Protein 3CM3 (pdb70)

GO terms:
  GO:0039502 symbiont-mediated suppression of host type I interferon-mediated signaling pathway (P, IDA)
  GO:0016791 phosphatase activity (F, IDA)
  GO:0005737 cytoplasm (C, IC)
  GO:0004725 protein tyrosine phosphatase activity (F, EXP)
  GO:0005515 protein binding (F, IPI)

Solvent-accessible surface area: 8757 Å² total; per-residue (Å²): 128,114,135,148,53,10,94,91,59,50,115,63,79,77,72,186,44,113,87,8,95,136,50,15,146,31,35,106,7,0,20,0,0,20,74,139,16,0,70,68,2,63,106,31,182,27,151,11,90,40,0,0,0,0,12,111,93,147,22,100,22,110,152,31,147,19,81,43,49,35,30,61,6,63,64,46,96,123,27,51,0,40,137,72,0,86,116,3,11,61,36,0,15,102,1,30,140,145,98,21,9,0,0,0,0,2,54,58,0,12,24,25,0,0,0,0,0,0,0,1,26,9,47,103,30,199,174,52,120,56,114,58,55,18,42,79,5,10,8,35,16,11,56,117,5,2,5,0,0,55,10,86,8,0,50,116,6,0,57,91,92,38,42,157

InterPro domains:
  IPR000340 Dual specificity phosphatase, catalytic domain [PF00782] (34-166)
  IPR000387 Tyrosine-specific protein phosphatases domain [PS50056] (86-160)
  IPR003595 Protein-tyrosine phosphatase, catalytic [SM00404] (68-168)
  IPR016130 Protein-tyrosine phosphatase, active site [PS00383] (108-118)
  IPR020422 Dual specificity protein phosphatase domain [PS50054] (23-171)
  IPR020422 Dual specificity protein phosphatase domain [SM00195] (26-168)
  IPR029021 Protein-tyrosine phosphatase-like [G3DSA:3.90.190.10] (1-171)
  IPR029021 Protein-tyrosine phosphatase-like [SSF52799] (17-165)
  IPR052103 Dual Specificity Protein Phosphatases [PTHR45961] (22-164)

Sequence (164 aa):
SLYKYLLLRSTGDMHKAKSPTIMTRVTNNVYLGNYYKNAMDAPSSSEVKFKYVLNLTMDDKYTLPNSNINIIHIPLVDDTTTDDISKYFDDVTAFLSSKCDQRNEPVLVHSAAGVNRSGAMILAYLMSKNKESLPMLYFLYVYHSMRDLRGAFVENPSSFKRQIIEKYVII

CATH classification: 3.90.190.10

Foldseek 3Di:
DLVVVLVCVVVPPADDFDFFDDWADDDLAEIFDAPVCVLCQQVDPDDAQEEEEQDQDDDDPVVHNHHYHYDHDDLDLPDDLLVCQVVLLVVVVVCVVVVHHYYYYYHRRAASSLLSSLSNQLVPDPDDQSVSSSSSCQRVVCVVRRHHNPRVSSVVSSCVPRHD

Structure (mmCIF, N/CA/C/O backbone):
data_3CM3
#
_entry.id   3CM3
#
_cell.length_a   63.816
_cell.length_b   38.690
_cell.length_c   134.987
_cell.angle_alpha   90.00
_cell.angle_beta   90.00
_cell.angle_gamma   90.00
#
_symmetry.space_group_name_H-M   'C 2 2 21'
#
loop_
_entity.id
_entity.type
_entity.pdbx_description
1 polymer 'Dual specificity protein phosphatase'
2 non-polymer 'PHOSPHATE ION'
3 non-polymer BETA-MERCAPTOETHANOL
4 water water
#
loop_
_atom_site.group_PDB
_atom_site.id
_atom_site.type_symbol
_atom_site.label_atom_id
_atom_site.label_alt_id
_atom_site.label_comp_id
_atom_site.label_asym_id
_atom_site.label_entity_id
_atom_site.label_seq_id
_atom_site.pdbx_PDB_ins_code
_atom_site.Cartn_x
_atom_site.Cartn_y
_atom_site.Cartn_z
_atom_site.occupancy
_atom_site.B_iso_or_equiv
_atom_site.auth_seq_id
_atom_site.auth_comp_id
_atom_site.auth_asym_id
_atom_site.auth_atom_id
_atom_site.pdbx_PDB_model_num
ATOM 1 N N . SER A 1 10 ? 23.183 -12.243 7.340 1.00 44.49 1007 SER A N 1
ATOM 2 C CA . SER A 1 10 ? 21.716 -12.220 7.558 1.00 43.59 1007 SER A CA 1
ATOM 3 C C . SER A 1 10 ? 21.163 -10.798 7.556 1.00 42.26 1007 SER A C 1
ATOM 4 O O . SER A 1 10 ? 20.211 -10.492 6.830 1.00 41.39 1007 SER A O 1
ATOM 7 N N . LEU A 1 11 ? 21.763 -9.925 8.369 1.00 42.33 1008 LEU A N 1
ATOM 8 C CA . LEU A 1 11 ? 21.334 -8.523 8.461 1.00 41.98 1008 LEU A CA 1
ATOM 9 C C . LEU A 1 11 ? 21.441 -7.823 7.107 1.00 39.42 1008 LEU A C 1
ATOM 10 O O . LEU A 1 11 ? 20.696 -6.897 6.781 1.00 38.54 1008 LEU A O 1
ATOM 15 N N . TYR A 1 12 ? 22.388 -8.300 6.305 1.00 37.60 1009 TYR A N 1
ATOM 16 C CA . TYR A 1 12 ? 22.604 -7.778 4.968 1.00 36.44 1009 TYR A CA 1
ATOM 17 C C . TYR A 1 12 ? 21.475 -8.159 3.995 1.00 34.46 1009 TYR A C 1
ATOM 18 O O . TYR A 1 12 ? 20.937 -7.287 3.301 1.00 34.03 1009 TYR A O 1
ATOM 27 N N . LYS A 1 13 ? 21.090 -9.440 3.972 1.00 30.45 1010 LYS A N 1
ATOM 28 C CA . LYS A 1 13 ? 19.977 -9.930 3.157 1.00 27.79 1010 LYS A CA 1
ATOM 29 C C . LYS A 1 13 ? 18.679 -9.227 3.576 1.00 24.44 1010 LYS A C 1
ATOM 30 O O . LYS A 1 13 ? 17.820 -8.854 2.764 1.00 24.09 1010 LYS A O 1
ATOM 36 N N . TYR A 1 14 ? 18.542 -9.040 4.879 1.00 22.01 1011 TYR A N 1
ATOM 37 C CA . TYR A 1 14 ? 17.431 -8.298 5.473 1.00 20.62 1011 TYR A CA 1
ATOM 38 C C . TYR A 1 14 ? 17.342 -6.888 4.890 1.00 20.56 1011 TYR A C 1
ATOM 39 O O . TYR A 1 14 ? 16.295 -6.441 4.426 1.00 21.05 1011 TYR A O 1
ATOM 48 N N . LEU A 1 15 ? 18.464 -6.178 4.897 1.00 20.33 1012 LEU A N 1
ATOM 49 C CA . LEU A 1 15 ? 18.478 -4.801 4.399 1.00 21.01 1012 LEU A CA 1
ATOM 50 C C . LEU A 1 15 ? 18.076 -4.684 2.934 1.00 20.09 1012 LEU A C 1
ATOM 51 O O . LEU A 1 15 ? 17.345 -3.764 2.549 1.00 19.44 1012 LEU A O 1
ATOM 56 N N . LEU A 1 16 ? 18.561 -5.620 2.120 1.00 20.25 1013 LEU A N 1
ATOM 57 C CA . LEU A 1 16 ? 18.340 -5.547 0.673 1.00 19.43 1013 LEU A CA 1
ATOM 58 C C . LEU A 1 16 ? 16.918 -5.903 0.275 1.00 18.78 1013 LEU A C 1
ATOM 59 O O . LEU A 1 16 ? 16.395 -5.315 -0.681 1.00 18.98 1013 LEU A O 1
ATOM 64 N N . LEU A 1 17 ? 16.304 -6.830 1.022 1.00 18.27 1014 LEU A N 1
ATOM 65 C CA . LEU A 1 17 ? 14.889 -7.151 0.792 1.00 18.82 1014 LEU A CA 1
ATOM 66 C C . LEU A 1 17 ? 14.012 -5.994 1.233 1.00 18.60 1014 LEU A C 1
ATOM 67 O O . LEU A 1 17 ? 13.097 -5.589 0.511 1.00 19.82 1014 LEU A O 1
ATOM 72 N N . ARG A 1 18 ? 14.295 -5.441 2.414 1.00 18.33 1015 ARG A N 1
ATOM 73 C CA . ARG A 1 18 ? 13.552 -4.267 2.876 1.00 19.23 1015 ARG A CA 1
ATOM 74 C C . ARG A 1 18 ? 13.692 -3.112 1.887 1.00 19.25 1015 ARG A C 1
ATOM 75 O O . ARG A 1 18 ? 12.766 -2.317 1.713 1.00 20.80 1015 ARG A O 1
ATOM 83 N N . SER A 1 19 ? 14.861 -3.017 1.259 1.00 18.28 1016 SER A N 1
ATOM 84 C CA . SER A 1 19 ? 15.174 -1.901 0.381 1.00 18.14 1016 SER A CA 1
ATOM 85 C C . SER A 1 19 ? 14.520 -2.030 -0.993 1.00 18.62 1016 SER A C 1
ATOM 86 O O . SER A 1 19 ? 14.470 -1.063 -1.759 1.00 20.16 1016 SER A O 1
ATOM 89 N N . THR A 1 20 ? 14.017 -3.222 -1.304 1.00 18.90 1017 THR A N 1
ATOM 90 C CA . THR A 1 20 ? 13.371 -3.432 -2.604 1.00 19.63 1017 THR A CA 1
ATOM 91 C C . THR A 1 20 ? 11.878 -3.734 -2.488 1.00 22.21 1017 THR A C 1
ATOM 92 O O . THR A 1 20 ? 11.291 -4.458 -3.310 1.00 22.54 1017 THR A O 1
ATOM 96 N N . GLY A 1 21 ? 11.267 -3.160 -1.460 1.00 25.57 1018 GLY A N 1
ATOM 97 C CA . GLY A 1 21 ? 9.812 -3.133 -1.365 1.00 29.05 1018 GLY A CA 1
ATOM 98 C C . GLY A 1 21 ? 9.203 -4.108 -0.388 1.00 30.47 1018 GLY A C 1
ATOM 99 O O . GLY A 1 21 ? 7.992 -4.157 -0.233 1.00 31.07 1018 GLY A O 1
ATOM 100 N N . ASP A 1 22 ? 10.049 -4.871 0.291 1.00 30.58 1019 ASP A N 1
ATOM 101 C CA . ASP A 1 22 ? 9.591 -5.824 1.293 1.00 31.86 1019 ASP A CA 1
ATOM 102 C C . ASP A 1 22 ? 9.420 -5.129 2.645 1.00 32.65 1019 ASP A C 1
ATOM 103 O O . ASP A 1 22 ? 10.106 -5.462 3.617 1.00 33.37 1019 ASP A O 1
ATOM 108 N N . MET A 1 23 ? 8.515 -4.150 2.686 1.00 33.80 1020 MET A N 1
ATOM 109 C CA . MET A 1 23 ? 8.201 -3.408 3.907 1.00 36.03 1020 MET A CA 1
ATOM 110 C C . MET A 1 23 ? 6.725 -3.584 4.233 1.00 35.57 1020 MET A C 1
ATOM 111 O O . MET A 1 23 ? 5.913 -3.787 3.331 1.00 36.84 1020 MET A O 1
ATOM 116 N N . HIS A 1 24 ? 6.377 -3.495 5.514 1.00 34.13 1021 HIS A N 1
ATOM 117 C CA . HIS A 1 24 ? 4.967 -3.519 5.914 1.00 33.82 1021 HIS A CA 1
ATOM 118 C C . HIS A 1 24 ? 4.347 -2.137 5.753 1.00 33.67 1021 HIS A C 1
ATOM 119 O O . HIS A 1 24 ? 5.060 -1.133 5.768 1.00 34.06 1021 HIS A O 1
ATOM 126 N N . LYS A 1 25 ? 3.023 -2.075 5.607 1.00 34.26 1022 LYS A N 1
ATOM 127 C CA . LYS A 1 25 ? 2.320 -0.795 5.610 1.00 35.95 1022 LYS A CA 1
ATOM 128 C C . LYS A 1 25 ? 2.526 -0.107 6.958 1.00 33.73 1022 LYS A C 1
ATOM 129 O O . LYS A 1 25 ? 2.576 -0.773 7.994 1.00 34.00 1022 LYS A O 1
ATOM 135 N N . ALA A 1 26 ? 2.655 1.215 6.943 1.00 31.62 1023 ALA A N 1
ATOM 136 C CA . ALA A 1 26 ? 2.866 1.979 8.169 1.00 29.59 1023 ALA A CA 1
ATOM 137 C C . ALA A 1 26 ? 1.743 1.778 9.181 1.00 28.94 1023 ALA A C 1
ATOM 138 O O . ALA A 1 26 ? 0.552 1.746 8.820 1.00 29.53 1023 ALA A O 1
ATOM 140 N N . LYS A 1 27 ? 2.140 1.618 10.441 1.00 28.48 1024 LYS A N 1
ATOM 141 C CA . LYS A 1 27 ? 1.193 1.603 11.551 1.00 29.17 1024 LYS A CA 1
ATOM 142 C C . LYS A 1 27 ? 1.667 2.519 12.684 1.00 27.80 1024 LYS A C 1
ATOM 143 O O . LYS A 1 27 ? 2.868 2.626 12.959 1.00 27.14 1024 LYS A O 1
ATOM 149 N N . SER A 1 28 ? 0.722 3.211 13.310 1.00 27.12 1025 SER A N 1
ATOM 150 C CA . SER A 1 28 ? 1.045 4.230 14.309 1.00 27.36 1025 SER A CA 1
ATOM 151 C C . SER A 1 28 ? 1.682 3.638 15.557 1.00 25.25 1025 SER A C 1
ATOM 152 O O . SER A 1 28 ? 1.158 2.679 16.134 1.00 27.10 1025 SER A O 1
ATOM 155 N N . PRO A 1 29 ? 2.805 4.205 16.000 1.00 24.05 1026 PRO A N 1
ATOM 156 C CA . PRO A 1 29 ? 3.391 3.754 17.253 1.00 24.50 1026 PRO A CA 1
ATOM 157 C C . PRO A 1 29 ? 2.484 4.093 18.435 1.00 25.82 1026 PRO A C 1
ATOM 158 O O . PRO A 1 29 ? 1.745 5.076 18.404 1.00 27.09 1026 PRO A O 1
ATOM 162 N N . THR A 1 30 ? 2.570 3.296 19.486 1.00 28.48 1027 THR A N 1
ATOM 163 C CA . THR A 1 30 ? 1.749 3.516 20.668 1.00 31.11 1027 THR A CA 1
ATOM 164 C C . THR A 1 30 ? 2.619 3.709 21.898 1.00 30.14 1027 THR A C 1
ATOM 165 O O . THR A 1 30 ? 2.490 4.698 22.630 1.00 31.69 1027 THR A O 1
ATOM 169 N N . ILE A 1 31 ? 3.504 2.744 22.127 1.00 29.61 1028 ILE A N 1
ATOM 170 C CA . ILE A 1 31 ? 4.366 2.773 23.294 1.00 29.34 1028 ILE A CA 1
ATOM 171 C C . ILE A 1 31 ? 5.685 3.471 22.992 1.00 27.43 1028 ILE A C 1
ATOM 172 O O . ILE A 1 31 ? 6.198 3.447 21.872 1.00 27.83 1028 ILE A O 1
ATOM 177 N N . MET A 1 32 ? 6.197 4.136 24.020 1.00 25.83 1029 MET A N 1
ATOM 178 C CA . MET A 1 32 ? 7.531 4.715 24.016 1.00 24.73 1029 MET A CA 1
ATOM 179 C C . MET A 1 32 ? 8.556 3.657 23.634 1.00 23.67 1029 MET A C 1
ATOM 180 O O . MET A 1 32 ? 8.382 2.480 23.942 1.00 24.72 1029 MET A O 1
ATOM 185 N N . THR A 1 33 ? 9.627 4.077 22.969 1.00 22.04 1030 THR A N 1
ATOM 186 C CA . THR A 1 33 ? 10.718 3.164 22.660 1.00 22.32 1030 THR A CA 1
ATOM 187 C C . THR A 1 33 ? 12.021 3.691 23.253 1.00 21.34 1030 THR A C 1
ATOM 188 O O . THR A 1 33 ? 12.376 4.852 23.035 1.00 21.73 1030 THR A O 1
ATOM 192 N N . ARG A 1 34 ? 12.725 2.841 23.995 1.00 22.39 1031 ARG A N 1
ATOM 193 C CA . ARG A 1 34 ? 14.070 3.151 24.456 1.00 23.26 1031 ARG A CA 1
ATOM 194 C C . ARG A 1 34 ? 15.027 2.913 23.294 1.00 23.42 1031 ARG A C 1
ATOM 195 O O . ARG A 1 34 ? 15.159 1.796 22.799 1.00 24.53 1031 ARG A O 1
ATOM 203 N N . VAL A 1 35 ? 15.695 3.970 22.848 1.00 23.60 1032 VAL A N 1
ATOM 204 C CA . VAL A 1 35 ? 16.581 3.864 21.695 1.00 25.03 1032 VAL A CA 1
ATOM 205 C C . VAL A 1 35 ? 18.026 3.629 22.123 1.00 24.78 1032 VAL A C 1
ATOM 206 O O . VAL A 1 35 ? 18.724 2.792 21.554 1.00 25.88 1032 VAL A O 1
ATOM 210 N N . THR A 1 36 ? 18.463 4.373 23.132 1.00 24.78 1033 THR A N 1
ATOM 211 C CA . THR A 1 36 ? 19.783 4.176 23.732 1.00 24.79 1033 THR A CA 1
ATOM 212 C C . THR A 1 36 ? 19.611 4.058 25.247 1.00 24.89 1033 THR A C 1
ATOM 213 O O . THR A 1 36 ? 18.477 3.965 25.743 1.00 25.48 1033 THR A O 1
ATOM 217 N N . ASN A 1 37 ? 20.712 4.067 25.993 1.00 25.29 1034 ASN A N 1
ATOM 218 C CA . ASN A 1 37 ? 20.618 3.994 27.448 1.00 25.21 1034 ASN A CA 1
ATOM 219 C C . ASN A 1 37 ? 19.669 5.052 28.017 1.00 25.21 1034 ASN A C 1
ATOM 220 O O . ASN A 1 37 ? 18.836 4.745 28.875 1.00 25.96 1034 ASN A O 1
ATOM 225 N N . ASN A 1 38 ? 19.790 6.287 27.531 1.00 24.07 1035 ASN A N 1
ATOM 226 C CA . ASN A 1 38 ? 19.006 7.393 28.098 1.00 23.48 1035 ASN A CA 1
ATOM 227 C C . ASN A 1 38 ? 18.076 8.130 27.142 1.00 21.79 1035 ASN A C 1
ATOM 228 O O . ASN A 1 38 ? 17.318 9.001 27.590 1.00 22.34 1035 ASN A O 1
ATOM 233 N N . VAL A 1 39 ? 18.146 7.795 25.858 1.00 19.70 1036 VAL A N 1
ATOM 234 C CA . VAL A 1 39 ? 17.313 8.479 24.867 1.00 17.87 1036 VAL A CA 1
ATOM 235 C C . VAL A 1 39 ? 16.114 7.628 24.451 1.00 18.05 1036 VAL A C 1
ATOM 236 O O . VAL A 1 39 ? 16.246 6.470 24.046 1.00 18.78 1036 VAL A O 1
ATOM 240 N N . TYR A 1 40 ? 14.932 8.245 24.558 1.00 17.40 1037 TYR A N 1
ATOM 241 C CA . TYR A 1 40 ? 13.660 7.583 24.264 1.00 17.61 1037 TYR A CA 1
ATOM 242 C C . TYR A 1 40 ? 12.937 8.320 23.134 1.00 15.89 1037 TYR A C 1
ATOM 243 O O . TYR A 1 40 ? 13.147 9.522 22.934 1.00 15.68 1037 TYR A O 1
ATOM 252 N N . LEU A 1 41 ? 12.106 7.575 22.398 1.00 15.76 1038 LEU A N 1
ATOM 253 C CA . LEU A 1 41 ? 11.323 8.114 21.275 1.00 15.83 1038 LEU A CA 1
ATOM 254 C C . LEU A 1 41 ? 9.834 7.890 21.541 1.00 15.88 1038 LEU A C 1
ATOM 255 O O . LEU A 1 41 ? 9.450 6.782 21.916 1.00 17.25 1038 LEU A O 1
ATOM 260 N N . GLY A 1 42 ? 9.018 8.924 21.343 1.00 15.65 1039 GLY A N 1
ATOM 261 C CA . GLY A 1 42 ? 7.616 8.850 21.725 1.00 16.64 1039 GLY A CA 1
ATOM 262 C C . GLY A 1 42 ? 6.701 9.784 20.963 1.00 15.71 1039 GLY A C 1
ATOM 263 O O . GLY A 1 42 ? 7.149 10.631 20.186 1.00 15.60 1039 GLY A O 1
ATOM 264 N N . ASN A 1 43 ? 5.401 9.613 21.201 1.00 16.29 1040 ASN A N 1
ATOM 265 C CA . ASN A 1 43 ? 4.389 10.498 20.658 1.00 16.59 1040 ASN A CA 1
ATOM 266 C C . ASN A 1 43 ? 3.883 11.458 21.745 1.00 16.94 1040 ASN A C 1
ATOM 267 O O . ASN A 1 43 ? 4.439 11.541 22.852 1.00 17.08 1040 ASN A O 1
ATOM 272 N N . TYR A 1 44 ? 2.829 12.203 21.432 1.00 17.21 1041 TYR A N 1
ATOM 273 C CA A TYR A 1 44 ? 2.318 13.197 22.369 0.50 18.26 1041 TYR A CA 1
ATOM 274 C CA B TYR A 1 44 ? 2.309 13.199 22.361 0.50 18.24 1041 TYR A CA 1
ATOM 275 C C . TYR A 1 44 ? 1.783 12.576 23.659 1.00 18.55 1041 TYR A C 1
ATOM 276 O O . TYR A 1 44 ? 2.062 13.069 24.758 1.00 18.17 1041 TYR A O 1
ATOM 293 N N . LYS A 1 45 ? 1.020 11.495 23.541 1.00 19.06 1042 LYS A N 1
ATOM 294 C CA . LYS A 1 45 ? 0.528 10.800 24.734 1.00 20.22 1042 LYS A CA 1
ATOM 295 C C . LYS A 1 45 ? 1.678 10.362 25.634 1.00 19.20 1042 LYS A C 1
ATOM 296 O O . LYS A 1 45 ? 1.616 10.499 26.857 1.00 20.16 1042 LYS A O 1
ATOM 302 N N . ASN A 1 46 ? 2.755 9.855 25.023 1.00 18.59 1043 ASN A N 1
ATOM 303 C CA . ASN A 1 46 ? 3.910 9.452 25.807 1.00 18.14 1043 ASN A CA 1
ATOM 304 C C . ASN A 1 46 ? 4.485 10.651 26.576 1.00 17.43 1043 ASN A C 1
ATOM 305 O O . ASN A 1 46 ? 4.966 10.500 27.711 1.00 18.63 1043 ASN A O 1
ATOM 310 N N . ALA A 1 47 ? 4.440 11.841 25.959 1.00 16.59 1044 ALA A N 1
ATOM 311 C CA . ALA A 1 47 ? 4.961 13.040 26.648 1.00 16.89 1044 ALA A CA 1
ATOM 312 C C . ALA A 1 47 ? 4.076 13.386 27.849 1.00 17.61 1044 ALA A C 1
ATOM 313 O O . ALA A 1 47 ? 4.560 13.723 28.939 1.00 18.47 1044 ALA A O 1
ATOM 315 N N . MET A 1 48 ? 2.765 13.301 27.647 1.00 18.92 1045 MET A N 1
ATOM 316 C CA . MET A 1 48 ? 1.820 13.582 28.734 1.00 20.47 1045 MET A CA 1
ATOM 317 C C . MET A 1 48 ? 1.975 12.598 29.893 1.00 21.18 1045 MET A C 1
ATOM 318 O O . MET A 1 48 ? 1.778 12.966 31.048 1.00 22.17 1045 MET A O 1
ATOM 323 N N . ASP A 1 49 ? 2.352 11.361 29.570 1.00 21.77 1046 ASP A N 1
ATOM 324 C CA . ASP A 1 49 ? 2.556 10.312 30.567 1.00 22.83 1046 ASP A CA 1
ATOM 325 C C . ASP A 1 49 ? 3.967 10.279 31.139 1.00 23.32 1046 ASP A C 1
ATOM 326 O O . ASP A 1 49 ? 4.257 9.492 32.050 1.00 24.36 1046 ASP A O 1
ATOM 331 N N . ALA A 1 50 ? 4.831 11.146 30.622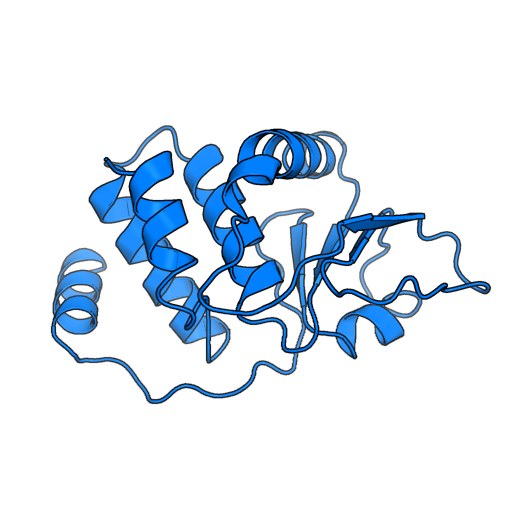 1.00 22.61 1047 ALA A N 1
ATOM 332 C CA . ALA A 1 50 ? 6.226 11.200 31.042 1.00 22.15 1047 ALA A CA 1
ATOM 333 C C . ALA A 1 50 ? 6.403 11.304 32.559 1.00 23.00 1047 ALA A C 1
ATOM 334 O O . ALA A 1 50 ? 7.154 10.526 33.142 1.00 23.48 1047 ALA A O 1
ATOM 336 N N . PRO A 1 51 ? 5.718 12.257 33.207 1.00 24.16 1048 PRO A N 1
ATOM 337 C CA . PRO A 1 51 ? 5.928 12.421 34.655 1.00 25.88 1048 PRO A CA 1
ATOM 338 C C . PRO A 1 51 ? 5.686 11.160 35.496 1.00 27.51 1048 PRO A C 1
ATOM 339 O O . PRO A 1 51 ? 6.316 10.990 36.547 1.00 28.55 1048 PRO A O 1
ATOM 343 N N . SER A 1 52 ? 4.813 10.266 35.034 1.00 27.83 1049 SER A N 1
ATOM 344 C CA A SER A 1 52 ? 4.483 9.049 35.777 0.50 28.62 1049 SER A CA 1
ATOM 345 C CA B SER A 1 52 ? 4.461 9.048 35.763 0.50 28.79 1049 SER A CA 1
ATOM 346 C C . SER A 1 52 ? 5.167 7.794 35.242 1.00 28.90 1049 SER A C 1
ATOM 347 O O . SER A 1 52 ? 4.951 6.686 35.759 1.00 28.92 1049 SER A O 1
ATOM 352 N N . SER A 1 53 ? 5.994 7.983 34.215 1.00 29.64 1050 SER A N 1
ATOM 353 C CA . SER A 1 53 ? 6.733 6.889 33.599 1.00 30.90 1050 SER A CA 1
ATOM 354 C C . SER A 1 53 ? 7.679 6.160 34.547 1.00 32.23 1050 SER A C 1
ATOM 355 O O . SER A 1 53 ? 8.201 6.747 35.494 1.00 32.55 1050 SER A O 1
ATOM 358 N N . GLU A 1 54 ? 7.907 4.878 34.262 1.00 34.10 1051 GLU A N 1
ATOM 359 C CA . GLU A 1 54 ? 8.893 4.072 34.983 1.00 35.15 1051 GLU A CA 1
ATOM 360 C C . GLU A 1 54 ? 10.280 4.721 34.903 1.00 33.70 1051 GLU A C 1
ATOM 361 O O . GLU A 1 54 ? 11.125 4.517 35.782 1.00 34.43 1051 GLU A O 1
ATOM 367 N N . VAL A 1 55 ? 10.486 5.496 33.846 1.00 31.35 1052 VAL A N 1
ATOM 368 C CA . VAL A 1 55 ? 11.722 6.227 33.593 1.00 30.26 1052 VAL A CA 1
ATOM 369 C C . VAL A 1 55 ? 11.668 7.595 34.259 1.00 31.01 1052 VAL A C 1
ATOM 370 O O . VAL A 1 55 ? 10.680 8.317 34.106 1.00 31.45 1052 VAL A O 1
ATOM 374 N N . LYS A 1 56 ? 12.720 7.952 34.991 1.00 32.74 1053 LYS A N 1
ATOM 375 C CA . LYS A 1 56 ? 12.800 9.283 35.610 1.00 33.63 1053 LYS A CA 1
ATOM 376 C C . LYS A 1 56 ? 13.408 10.310 34.651 1.00 29.46 1053 LYS A C 1
ATOM 377 O O . LYS A 1 56 ? 14.600 10.606 34.707 1.00 29.49 1053 LYS A O 1
ATOM 383 N N . PHE A 1 57 ? 12.587 10.870 33.768 1.00 24.67 1054 PHE A N 1
ATOM 384 C CA . PHE A 1 57 ? 13.109 11.819 32.777 1.00 21.19 1054 PHE A CA 1
ATOM 385 C C . PHE A 1 57 ? 13.603 13.106 33.417 1.00 20.72 1054 PHE A C 1
ATOM 386 O O . PHE A 1 57 ? 12.924 13.681 34.286 1.00 21.90 1054 PHE A O 1
ATOM 394 N N . LYS A 1 58 ? 14.773 13.557 32.970 1.00 20.09 1055 LYS A N 1
ATOM 395 C CA . LYS A 1 58 ? 15.242 14.898 33.297 1.00 19.99 1055 LYS A CA 1
ATOM 396 C C . LYS A 1 58 ? 14.719 15.891 32.261 1.00 18.40 1055 LYS A C 1
ATOM 397 O O . LYS A 1 58 ? 14.354 17.030 32.598 1.00 18.95 1055 LYS A O 1
ATOM 403 N N . TYR A 1 59 ? 14.669 15.444 31.008 1.00 17.19 1056 TYR A N 1
ATOM 404 C CA . TYR A 1 59 ? 14.303 16.300 29.890 1.00 16.24 1056 TYR A CA 1
ATOM 405 C C . TYR A 1 59 ? 13.226 15.666 29.028 1.00 15.16 1056 TYR A C 1
ATOM 406 O O . TYR A 1 59 ? 13.153 14.442 28.909 1.00 16.05 1056 TYR A O 1
ATOM 415 N N . VAL A 1 60 ? 12.400 16.517 28.422 1.00 15.04 1057 VAL A N 1
ATOM 416 C CA . VAL A 1 60 ? 11.561 16.144 27.281 1.00 14.89 1057 VAL A CA 1
ATOM 417 C C . VAL A 1 60 ? 11.859 17.145 26.157 1.00 14.16 1057 VAL A C 1
ATOM 418 O O . VAL A 1 60 ? 11.823 18.373 26.398 1.00 15.59 1057 VAL A O 1
ATOM 422 N N . LEU A 1 61 ? 12.158 16.612 24.966 1.00 13.51 1058 LEU A N 1
ATOM 423 C CA . LEU A 1 61 ? 12.355 17.447 23.801 1.00 13.34 1058 LEU A CA 1
ATOM 424 C C . LEU A 1 61 ? 11.042 17.431 22.993 1.00 12.88 1058 LEU A C 1
ATOM 425 O O . LEU A 1 61 ? 10.702 16.444 22.356 1.00 13.17 1058 LEU A O 1
ATOM 430 N N . ASN A 1 62 ? 10.344 18.555 23.078 1.00 13.42 1059 ASN A N 1
ATOM 431 C CA . ASN A 1 62 ? 9.053 18.750 22.429 1.00 13.06 1059 ASN A CA 1
ATOM 432 C C . ASN A 1 62 ? 9.293 19.376 21.052 1.00 12.83 1059 ASN A C 1
ATOM 433 O O . ASN A 1 62 ? 9.641 20.548 20.957 1.00 13.51 1059 ASN A O 1
ATOM 438 N N . LEU A 1 63 ? 9.076 18.578 20.012 1.00 13.22 1060 LEU A N 1
ATOM 439 C CA . LEU A 1 63 ? 9.279 19.005 18.636 1.00 14.22 1060 LEU A CA 1
ATOM 440 C C . LEU A 1 63 ? 7.978 19.475 17.990 1.00 14.55 1060 LEU A C 1
ATOM 441 O O . LEU A 1 63 ? 7.965 19.838 16.815 1.00 14.86 1060 LEU A O 1
ATOM 446 N N . THR A 1 64 ? 6.882 19.463 18.745 1.00 15.20 1061 THR A N 1
ATOM 447 C CA . THR A 1 64 ? 5.604 19.940 18.191 1.00 16.25 1061 THR A CA 1
ATOM 448 C C . THR A 1 64 ? 5.564 21.461 18.216 1.00 16.50 1061 THR A C 1
ATOM 449 O O . THR A 1 64 ? 6.392 22.110 18.869 1.00 17.13 1061 THR A O 1
ATOM 453 N N . MET A 1 65 ? 4.550 22.048 17.572 1.00 17.17 1062 MET A N 1
ATOM 454 C CA . MET A 1 65 ? 4.501 23.505 17.496 1.00 18.33 1062 MET A CA 1
ATOM 455 C C . MET A 1 65 ? 4.006 24.157 18.790 1.00 19.51 1062 MET A C 1
ATOM 456 O O . MET A 1 65 ? 4.286 25.331 19.035 1.00 21.58 1062 MET A O 1
ATOM 461 N N A ASP A 1 66 ? 3.285 23.403 19.620 0.50 19.66 1063 ASP A N 1
ATOM 462 N N B ASP A 1 66 ? 3.327 23.402 19.639 0.50 19.66 1063 ASP A N 1
ATOM 463 C CA A ASP A 1 66 ? 2.675 23.958 20.839 0.50 20.18 1063 ASP A CA 1
ATOM 464 C CA B ASP A 1 66 ? 2.711 24.021 20.802 0.50 20.17 1063 ASP A CA 1
ATOM 465 C C A ASP A 1 66 ? 3.593 23.854 22.058 0.50 19.32 1063 ASP A C 1
ATOM 466 C C B ASP A 1 66 ? 3.489 23.844 22.108 0.50 19.33 1063 ASP A C 1
ATOM 467 O O A ASP A 1 66 ? 4.143 22.787 22.343 0.50 19.24 1063 ASP A O 1
ATOM 468 O O B ASP A 1 66 ? 3.861 22.731 22.482 0.50 19.36 1063 ASP A O 1
ATOM 4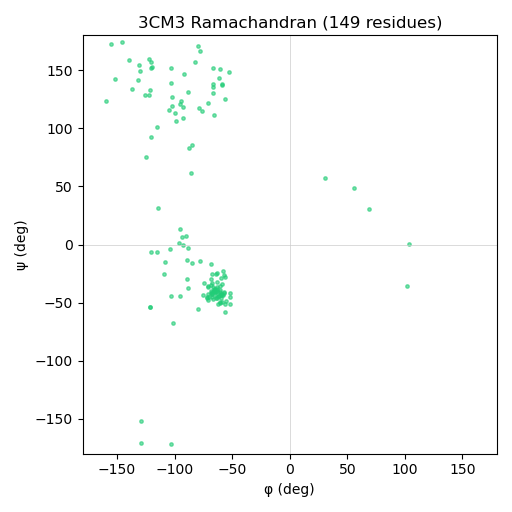77 N N . LYS A 1 67 ? 3.742 24.967 22.776 1.00 19.06 1064 LYS A N 1
ATOM 478 C CA . LYS A 1 67 ? 4.563 25.007 23.985 1.00 20.33 1064 LYS A CA 1
ATOM 479 C C . LYS A 1 67 ? 3.780 24.632 25.242 1.00 20.33 1064 LYS A C 1
ATOM 480 O O . LYS A 1 67 ? 3.382 25.498 26.032 1.00 22.68 1064 LYS A O 1
ATOM 486 N N . TYR A 1 68 ? 3.587 23.344 25.450 1.00 18.35 1065 TYR A N 1
ATOM 487 C CA . TYR A 1 68 ? 2.849 22.870 26.617 1.00 17.78 1065 TYR A CA 1
ATOM 488 C C . TYR A 1 68 ? 3.729 22.921 27.867 1.00 18.03 1065 TYR A C 1
ATOM 489 O O . TYR A 1 68 ? 4.970 23.048 27.780 1.00 18.69 1065 TYR A O 1
ATOM 498 N N . THR A 1 69 ? 3.095 22.781 29.025 1.00 18.93 1066 THR A N 1
ATOM 499 C CA . THR A 1 69 ? 3.788 22.629 30.289 1.00 19.73 1066 THR A CA 1
ATOM 500 C C . THR A 1 69 ? 3.369 21.325 30.965 1.00 18.67 1066 THR A C 1
ATOM 501 O O . THR A 1 69 ? 2.313 20.746 30.639 1.00 19.44 1066 THR A O 1
ATOM 505 N N . LEU A 1 70 ? 4.212 20.864 31.881 1.00 18.09 1067 LEU A N 1
ATOM 506 C CA . LEU A 1 70 ? 3.894 19.777 32.794 1.00 17.24 1067 LEU A CA 1
ATOM 507 C C . LEU A 1 70 ? 4.128 20.305 34.208 1.00 17.92 1067 LEU A C 1
ATOM 508 O O . LEU A 1 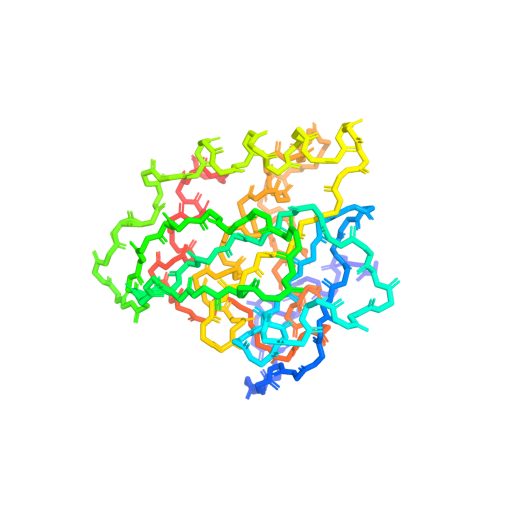70 ? 5.129 19.968 34.852 1.00 19.03 1067 LEU A O 1
ATOM 513 N N . PRO A 1 71 ? 3.201 21.148 34.688 1.00 18.93 1068 PRO A N 1
ATOM 514 C CA . PRO A 1 71 ? 3.458 21.994 35.860 1.00 19.50 1068 PRO A CA 1
ATOM 515 C C . PRO A 1 71 ? 3.580 21.232 37.172 1.00 19.79 1068 PRO A C 1
ATOM 516 O O . PRO A 1 71 ? 4.112 21.788 38.147 1.00 21.01 1068 PRO A O 1
ATOM 520 N N . ASN A 1 72 ? 3.110 19.987 37.194 1.00 18.75 1069 ASN A N 1
ATOM 521 C CA . ASN A 1 72 ? 3.225 19.168 38.403 1.00 19.53 1069 ASN A CA 1
ATOM 522 C C . ASN A 1 72 ? 4.465 18.281 38.421 1.00 19.72 1069 ASN A C 1
ATOM 523 O O . ASN A 1 72 ? 4.653 17.484 39.327 1.00 21.60 1069 ASN A O 1
ATOM 528 N N . SER A 1 73 ? 5.340 18.456 37.431 1.00 19.56 1070 SER A N 1
ATOM 529 C CA . SER A 1 73 ? 6.534 17.640 37.251 1.00 19.89 1070 SER A CA 1
ATOM 530 C C . SER A 1 73 ? 7.772 18.520 37.305 1.00 20.04 1070 SER A C 1
ATOM 531 O O . SER A 1 73 ? 7.683 19.712 37.021 1.00 21.05 1070 SER A O 1
ATOM 534 N N . ASN A 1 74 ? 8.918 17.931 37.632 1.00 19.97 1071 ASN A N 1
ATOM 535 C CA . ASN A 1 74 ? 10.172 18.683 37.614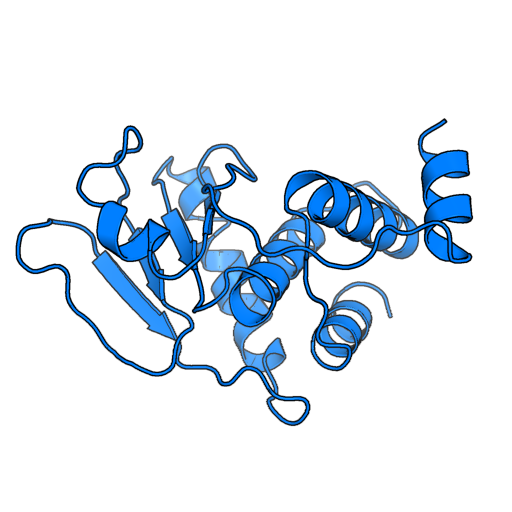 1.00 20.71 1071 ASN A CA 1
ATOM 536 C C . ASN A 1 74 ? 10.912 18.495 36.294 1.00 19.30 1071 ASN A C 1
ATOM 537 O O . ASN A 1 74 ? 12.077 18.860 36.186 1.00 19.63 1071 ASN A O 1
ATOM 542 N N . ILE A 1 75 ? 10.237 17.948 35.287 1.00 18.58 1072 ILE A N 1
ATOM 543 C CA . ILE A 1 75 ? 10.858 17.738 33.971 1.00 18.45 1072 ILE A CA 1
ATOM 544 C C . ILE A 1 75 ? 11.157 19.082 33.313 1.00 18.09 1072 ILE A C 1
ATOM 545 O O . ILE A 1 75 ? 10.345 20.009 33.408 1.00 18.64 1072 ILE A O 1
ATOM 550 N N . ASN A 1 76 ? 12.334 19.197 32.684 1.00 18.03 1073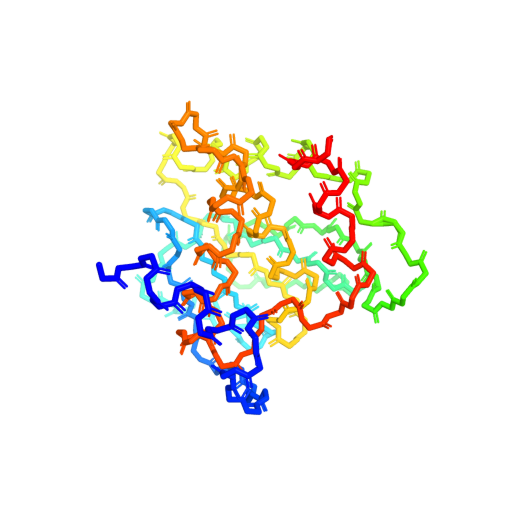 ASN A N 1
ATOM 551 C CA . ASN A 1 76 ? 12.642 20.377 31.885 1.00 18.87 1073 ASN A CA 1
ATOM 552 C C . ASN A 1 76 ? 12.234 20.088 30.456 1.00 17.25 1073 ASN A C 1
ATOM 553 O O . ASN A 1 76 ? 12.747 19.141 29.855 1.00 16.70 1073 ASN A O 1
ATOM 558 N N . ILE A 1 77 ? 11.289 20.891 29.946 1.00 16.39 1074 ILE A N 1
ATOM 559 C CA . ILE A 1 77 ? 10.748 20.698 28.598 1.00 16.22 1074 ILE A CA 1
ATOM 560 C C . ILE A 1 77 ? 11.443 21.684 27.647 1.00 15.84 1074 ILE A C 1
ATOM 561 O O . ILE A 1 77 ? 11.278 22.905 27.773 1.00 17.92 1074 ILE A O 1
ATOM 566 N N . ILE A 1 78 ? 12.226 21.138 26.724 1.00 15.47 1075 ILE A N 1
ATOM 567 C CA . ILE A 1 78 ? 12.890 21.944 25.714 1.00 16.32 1075 ILE A CA 1
ATOM 568 C C . ILE A 1 78 ? 12.022 21.974 24.468 1.00 15.17 1075 ILE A C 1
ATOM 569 O O . ILE A 1 78 ? 11.664 20.929 23.926 1.00 15.96 1075 ILE A O 1
ATOM 574 N N . HIS A 1 79 ? 11.676 23.178 24.029 1.00 15.63 1076 HIS A N 1
ATOM 575 C CA . HIS A 1 79 ? 10.763 23.335 22.910 1.00 15.70 1076 HIS A CA 1
ATOM 576 C C . HIS A 1 79 ? 11.518 23.741 21.653 1.00 15.26 1076 HIS A C 1
ATOM 577 O O . HIS A 1 79 ? 12.110 24.825 21.595 1.00 16.59 1076 HIS A O 1
ATOM 584 N N . ILE A 1 80 ? 11.493 22.863 20.655 1.00 14.82 1077 ILE A N 1
ATOM 585 C CA . ILE A 1 80 ? 11.993 23.202 19.323 1.00 16.72 1077 ILE A CA 1
ATOM 586 C C . ILE A 1 80 ? 10.830 23.020 18.348 1.00 15.59 1077 ILE A C 1
ATOM 587 O O . ILE A 1 80 ? 10.599 21.919 17.855 1.00 15.56 1077 ILE A O 1
ATOM 592 N N . PRO A 1 81 ? 10.082 24.097 18.092 1.00 16.61 1078 PRO A N 1
ATOM 593 C CA . PRO A 1 81 ? 8.858 23.954 17.294 1.00 17.29 1078 PRO A CA 1
ATOM 594 C C . PRO A 1 81 ? 9.158 23.680 15.827 1.00 17.59 1078 PRO A C 1
ATOM 595 O O . PRO A 1 81 ? 9.865 24.470 15.185 1.00 19.28 1078 PRO A O 1
ATOM 599 N N . LEU A 1 82 ? 8.650 22.554 15.332 1.00 15.63 1079 LEU A N 1
ATOM 600 C CA . LEU A 1 82 ? 8.786 22.173 13.933 1.00 16.17 1079 LEU A CA 1
ATOM 601 C C . LEU A 1 82 ? 7.425 21.774 13.397 1.00 15.33 1079 LEU A C 1
ATOM 602 O O . LEU A 1 82 ? 6.560 21.348 14.157 1.00 16.02 1079 LEU A O 1
ATOM 607 N N . VAL A 1 83 ? 7.263 21.904 12.085 1.00 15.82 1080 VAL A N 1
ATOM 608 C CA . VAL A 1 83 ? 6.085 21.383 11.388 1.00 16.27 1080 VAL A CA 1
ATOM 609 C C . VAL A 1 83 ? 6.434 20.090 10.640 1.00 15.97 1080 VAL A C 1
ATOM 610 O O . VAL A 1 83 ? 7.499 19.969 10.028 1.00 17.00 1080 VAL A O 1
ATOM 614 N N . ASP A 1 84 ? 5.539 19.107 10.674 1.00 15.65 1081 ASP A N 1
ATOM 615 C CA . ASP A 1 84 ? 5.693 17.888 9.883 1.00 15.85 1081 ASP A CA 1
ATOM 616 C C . ASP A 1 84 ? 5.130 18.142 8.492 1.00 17.12 1081 ASP A C 1
ATOM 617 O O . ASP A 1 84 ? 3.948 17.885 8.230 1.00 18.48 1081 ASP A O 1
ATOM 622 N N . ASP A 1 85 ? 5.949 18.697 7.611 1.00 18.82 1082 ASP A N 1
ATOM 623 C CA . ASP A 1 85 ? 5.527 18.915 6.236 1.00 22.20 1082 ASP A CA 1
ATOM 624 C C . ASP A 1 85 ? 6.715 18.741 5.312 1.00 23.91 1082 ASP A C 1
ATOM 625 O O . ASP A 1 85 ? 7.840 18.548 5.771 1.00 22.05 1082 ASP A O 1
ATOM 630 N N . THR A 1 86 ? 6.470 18.787 4.010 1.00 28.33 1083 THR A N 1
ATOM 631 C CA . THR A 1 86 ? 7.529 18.440 3.066 1.00 32.64 1083 THR A CA 1
ATOM 632 C C . THR A 1 86 ? 8.364 19.672 2.674 1.00 33.91 1083 THR A C 1
ATOM 633 O O . THR A 1 86 ? 9.265 19.568 1.836 1.00 34.76 1083 THR A O 1
ATOM 637 N N . THR A 1 87 ? 8.108 20.804 3.339 1.00 36.15 1084 THR A N 1
ATOM 638 C CA . THR A 1 87 ? 8.807 22.071 3.073 1.00 38.29 1084 THR A CA 1
ATOM 639 C C . THR A 1 87 ? 9.799 22.536 4.169 1.00 36.95 1084 THR A C 1
ATOM 640 O O . THR A 1 87 ? 10.773 23.229 3.871 1.00 38.69 1084 THR A O 1
ATOM 644 N N . THR A 1 88 ? 9.582 22.110 5.411 1.00 33.95 1085 THR A N 1
ATOM 645 C CA . THR A 1 88 ? 10.409 22.547 6.541 1.00 30.96 1085 THR A CA 1
ATOM 646 C C . THR A 1 88 ? 11.836 21.992 6.512 1.00 27.45 1085 THR A C 1
ATOM 647 O O . THR A 1 88 ? 12.042 20.815 6.228 1.00 26.52 1085 THR A O 1
ATOM 651 N N A ASP A 1 89 ? 12.783 22.838 6.500 0.50 26.21 1086 ASP A N 1
ATOM 652 N N B ASP A 1 89 ? 12.812 22.844 6.827 0.50 26.36 1086 ASP A N 1
ATOM 653 C CA A ASP A 1 89 ? 14.099 22.434 6.969 0.50 24.01 1086 ASP A CA 1
ATOM 654 C CA B ASP A 1 89 ? 14.211 22.424 6.927 0.50 24.42 1086 ASP A CA 1
ATOM 655 C C A ASP A 1 89 ? 14.021 21.979 8.419 0.50 21.54 1086 ASP A C 1
ATOM 656 C C B ASP A 1 89 ? 14.615 22.031 8.345 0.50 22.57 1086 ASP A C 1
ATOM 657 O O A ASP A 1 89 ? 13.553 22.715 9.288 0.50 19.63 1086 ASP A O 1
ATOM 658 O O B ASP A 1 89 ? 15.071 22.866 9.127 0.50 22.27 1086 ASP A O 1
ATOM 667 N N . ILE A 1 90 ? 14.467 20.754 8.667 1.00 18.79 1087 ILE A N 1
ATOM 668 C CA . ILE A 1 90 ? 14.739 20.281 10.026 1.00 17.74 1087 ILE A CA 1
ATOM 669 C C . ILE A 1 90 ? 16.247 20.152 10.237 1.00 16.48 1087 ILE A C 1
ATOM 670 O O . ILE A 1 90 ? 16.716 20.108 11.374 1.00 16.21 1087 ILE A O 1
ATOM 675 N N . SER A 1 91 ? 17.000 20.104 9.135 1.00 17.09 1088 SER A N 1
ATOM 676 C CA . SER A 1 91 ? 18.441 19.878 9.226 1.00 18.12 1088 SER A CA 1
ATOM 677 C C . SER A 1 91 ? 19.154 21.004 9.972 1.00 17.58 1088 SER A C 1
ATOM 678 O O . SER A 1 91 ? 20.217 20.756 10.538 1.00 17.77 1088 SER A O 1
ATOM 681 N N . LYS A 1 92 ? 18.577 22.211 10.002 1.00 17.93 1089 LYS A N 1
ATOM 682 C CA . LYS A 1 92 ? 19.216 23.331 10.719 1.00 19.03 1089 LYS A CA 1
ATOM 683 C C . LYS A 1 92 ? 19.460 23.020 12.200 1.00 17.34 1089 LYS A C 1
ATOM 684 O O . LYS A 1 92 ? 20.329 23.640 12.827 1.00 18.54 1089 LYS A O 1
ATOM 690 N N . TYR A 1 93 ? 18.706 22.074 12.759 1.00 16.07 1090 TYR A N 1
ATOM 691 C CA . TYR A 1 93 ? 18.829 21.728 14.176 1.00 15.20 1090 TYR A CA 1
ATOM 692 C C . TYR A 1 93 ? 19.570 20.429 14.448 1.00 14.36 1090 TYR A C 1
ATOM 693 O O . TYR A 1 93 ? 19.777 20.088 15.608 1.00 15.13 1090 TYR A O 1
ATOM 702 N N . PHE A 1 94 ? 19.977 19.687 13.409 1.00 14.51 1091 PHE A N 1
ATOM 703 C CA . PHE A 1 94 ? 20.632 18.396 13.637 1.00 15.09 1091 PHE A CA 1
ATOM 704 C C . PHE A 1 94 ? 21.870 18.495 14.548 1.00 16.11 1091 PHE A C 1
ATOM 705 O O . PHE A 1 94 ? 22.010 17.716 15.488 1.00 16.38 1091 PHE A O 1
ATOM 713 N N . ASP A 1 95 ? 22.770 19.437 14.269 1.00 17.24 1092 ASP A N 1
ATOM 714 C CA . ASP A 1 95 ? 23.997 19.491 15.066 1.00 18.86 1092 ASP A CA 1
ATOM 715 C C . ASP A 1 95 ? 23.732 19.721 16.553 1.00 18.20 1092 ASP A C 1
ATOM 716 O O . ASP A 1 95 ? 24.244 18.996 17.418 1.00 18.52 1092 ASP A O 1
ATOM 721 N N . ASP A 1 96 ? 22.912 20.717 16.879 1.00 17.96 1093 ASP A N 1
ATOM 722 C CA . ASP A 1 96 ? 22.655 21.023 18.285 1.00 18.55 1093 ASP A CA 1
ATOM 723 C C . ASP A 1 96 ? 21.803 19.958 18.970 1.00 16.11 1093 ASP A C 1
ATOM 724 O O . ASP A 1 96 ? 21.999 19.655 20.143 1.00 16.72 1093 ASP A O 1
ATOM 729 N N . VAL A 1 97 ? 20.841 19.377 18.252 1.00 15.26 1094 VAL A N 1
ATOM 730 C CA . VAL A 1 97 ? 20.019 18.331 18.869 1.00 15.15 1094 VAL A CA 1
ATOM 731 C C . VAL A 1 97 ? 20.870 17.093 19.164 1.00 14.88 1094 VAL A C 1
ATOM 732 O O . VAL A 1 97 ? 20.816 16.544 20.260 1.00 15.72 1094 VAL A O 1
ATOM 736 N N . THR A 1 98 ? 21.669 16.659 18.189 1.00 15.56 1095 THR A N 1
ATOM 737 C CA . THR A 1 98 ? 22.445 15.446 18.403 1.00 16.87 1095 THR A CA 1
ATOM 738 C C . THR A 1 98 ? 23.516 15.664 19.492 1.00 17.67 1095 THR A C 1
ATOM 739 O O . THR A 1 98 ? 23.776 14.753 20.276 1.00 18.54 1095 THR A O 1
ATOM 743 N N . ALA A 1 99 ? 24.074 16.866 19.593 1.00 18.34 1096 ALA A N 1
ATOM 744 C CA . ALA A 1 99 ? 25.042 17.155 20.665 1.00 19.03 1096 ALA A CA 1
ATOM 745 C C . ALA A 1 99 ? 24.346 17.106 22.029 1.00 19.09 1096 ALA A C 1
ATOM 746 O O . ALA A 1 99 ? 24.883 16.601 23.013 1.00 20.48 1096 ALA A O 1
ATOM 748 N N . PHE A 1 100 ? 23.109 17.603 22.086 1.00 18.08 1097 PHE A N 1
ATOM 749 C CA . PHE A 1 100 ? 22.359 17.580 23.330 1.00 17.92 1097 PHE A CA 1
ATOM 750 C C . PHE A 1 100 ? 21.999 16.149 23.740 1.00 17.23 1097 PHE A C 1
ATOM 751 O O . PHE A 1 100 ? 22.147 15.763 24.910 1.00 17.79 1097 PHE A O 1
ATOM 759 N N . LEU A 1 101 ? 21.533 15.359 22.776 1.00 16.50 1098 LEU A N 1
ATOM 760 C CA . LEU A 1 101 ? 21.228 13.955 23.080 1.00 16.83 1098 LEU A CA 1
ATOM 761 C C . LEU A 1 101 ? 22.488 13.177 23.527 1.00 18.22 1098 LEU A C 1
ATOM 762 O O . LEU A 1 101 ? 22.408 12.380 24.456 1.00 19.00 1098 LEU A O 1
ATOM 767 N N A SER A 1 102 ? 23.627 13.424 22.880 0.50 19.83 1099 SER A N 1
ATOM 768 N N B SER A 1 102 ? 23.621 13.422 22.870 0.50 19.58 1099 SER A N 1
ATOM 769 C CA A SER A 1 102 ? 24.885 12.804 23.277 0.50 21.42 1099 SER A CA 1
ATOM 770 C CA B SER A 1 102 ? 24.877 12.809 23.267 0.50 20.62 1099 SER A CA 1
ATOM 771 C C A SER A 1 102 ? 25.260 13.144 24.714 0.50 21.63 1099 SER A C 1
ATOM 772 C C B SER A 1 102 ? 25.208 13.129 24.723 0.50 21.26 1099 SER A C 1
ATOM 773 O O A SER A 1 102 ? 25.777 12.300 25.446 0.50 22.48 1099 SER A O 1
ATOM 774 O O B SER A 1 102 ? 25.634 12.256 25.479 0.50 22.31 1099 SER A O 1
ATOM 779 N N . LYS A 1 103 ? 24.994 14.382 25.117 1.00 21.75 1100 LYS A N 1
ATOM 780 C CA . LYS A 1 103 ? 25.268 14.835 26.479 1.00 23.27 1100 LYS A CA 1
ATOM 781 C C . LYS A 1 103 ? 24.335 14.143 27.474 1.00 22.89 1100 LYS A C 1
ATOM 782 O O . LYS A 1 103 ? 24.761 13.751 28.564 1.00 24.04 1100 LYS A O 1
ATOM 788 N N . CYS A 1 104 ? 23.062 13.965 27.101 1.00 22.32 1101 CYS A N 1
ATOM 789 C CA . CYS A 1 104 ? 22.146 13.223 27.965 1.00 21.76 1101 CYS A CA 1
ATOM 790 C C . CYS A 1 104 ? 22.649 11.795 28.202 1.00 23.32 1101 CYS A C 1
ATOM 791 O O . CYS A 1 104 ? 22.616 11.296 29.331 1.00 24.32 1101 CYS A O 1
ATOM 794 N N . ASP A 1 105 ? 23.143 11.152 27.146 1.00 25.12 1102 ASP A N 1
ATOM 795 C CA . ASP A 1 105 ? 23.702 9.807 27.299 1.00 26.89 1102 ASP A CA 1
ATOM 796 C C . ASP A 1 105 ? 24.986 9.774 28.138 1.00 28.63 1102 ASP A C 1
ATOM 797 O O . ASP A 1 105 ? 25.195 8.847 28.919 1.00 29.89 1102 ASP A O 1
ATOM 802 N N . GLN A 1 106 ? 25.827 10.795 27.992 1.00 29.62 1103 GLN A N 1
ATOM 803 C CA . GLN A 1 106 ? 27.069 10.883 28.771 1.00 32.70 1103 GLN A CA 1
ATOM 804 C C . GLN A 1 106 ? 26.765 11.063 30.259 1.00 32.82 1103 GLN A C 1
ATOM 805 O O . GLN A 1 106 ? 27.431 10.483 31.115 1.00 33.98 1103 GLN A O 1
ATOM 811 N N . ARG A 1 107 ? 25.754 11.877 30.547 1.00 33.01 1104 ARG A N 1
ATOM 812 C CA . ARG A 1 107 ? 25.420 12.254 31.916 1.00 32.86 1104 ARG A CA 1
ATOM 813 C C . ARG A 1 107 ? 24.373 11.354 32.577 1.00 32.77 1104 ARG A C 1
ATOM 814 O O . ARG A 1 107 ? 24.023 11.562 33.745 1.00 33.11 1104 ARG A O 1
ATOM 822 N N . ASN A 1 108 ? 23.879 10.349 31.851 1.00 32.21 1105 ASN A N 1
ATOM 823 C CA . ASN A 1 108 ? 22.814 9.469 32.359 1.00 32.57 1105 ASN A CA 1
ATOM 824 C C . ASN A 1 108 ? 21.582 10.270 32.782 1.00 30.66 1105 ASN A C 1
ATOM 825 O O . ASN A 1 108 ? 21.035 10.076 33.876 1.00 31.30 1105 ASN A O 1
ATOM 830 N N . GLU A 1 109 ? 21.161 11.166 31.893 1.00 27.37 1106 GLU A N 1
ATOM 831 C CA . GLU A 1 109 ? 19.993 11.999 32.128 1.00 24.21 1106 GLU A CA 1
ATOM 832 C C . GLU A 1 109 ? 18.941 11.619 31.100 1.00 22.55 1106 GLU A C 1
ATOM 833 O O . GLU A 1 109 ? 19.070 11.999 29.942 1.00 22.81 1106 GLU A O 1
ATOM 839 N N . PRO A 1 110 ? 17.948 10.816 31.508 1.00 22.19 1107 PRO A N 1
ATOM 840 C CA . PRO A 1 110 ? 16.952 10.343 30.544 1.00 20.80 1107 PRO A CA 1
ATOM 841 C C . PRO A 1 110 ? 16.202 11.481 29.858 1.00 18.92 1107 PRO A C 1
ATOM 842 O O . PRO A 1 110 ? 15.828 12.472 30.500 1.00 18.98 1107 PRO A O 1
ATOM 846 N N . VAL A 1 111 ? 16.008 11.330 28.552 1.00 17.43 1108 VAL A N 1
ATOM 847 C CA . VAL A 1 111 ? 15.337 12.347 27.748 1.00 16.24 1108 VAL A CA 1
ATOM 848 C C . VAL A 1 111 ? 14.373 11.663 26.789 1.00 15.32 1108 VAL A C 1
ATOM 849 O O . VAL A 1 111 ? 14.706 10.665 26.149 1.00 16.43 1108 VAL A O 1
ATOM 853 N N . LEU A 1 112 ? 13.157 12.205 26.729 1.00 15.12 1109 LEU A N 1
ATOM 854 C CA . LEU A 1 112 ? 12.159 11.726 25.778 1.00 14.14 1109 LEU A CA 1
ATOM 855 C C . LEU A 1 112 ? 12.076 12.694 24.598 1.00 13.40 1109 LEU A C 1
ATOM 856 O O . LEU A 1 112 ? 11.778 13.877 24.815 1.00 14.04 1109 LEU A O 1
ATOM 861 N N . VAL A 1 113 ? 12.361 12.194 23.388 1.00 12.93 1110 VAL A N 1
ATOM 862 C CA . VAL A 1 113 ? 12.215 12.977 22.169 1.00 13.05 1110 VAL A CA 1
ATOM 863 C C . VAL A 1 113 ? 10.844 12.649 21.576 1.00 12.29 1110 VAL A C 1
ATOM 864 O O . VAL A 1 113 ? 10.566 11.487 21.287 1.00 13.30 1110 VAL A O 1
ATOM 868 N N . HIS A 1 114 ? 9.994 13.654 21.409 1.00 12.41 1111 HIS A N 1
ATOM 869 C CA . HIS A 1 114 ? 8.645 13.364 20.929 1.00 12.61 1111 HIS A CA 1
ATOM 870 C C . HIS A 1 114 ? 8.125 14.365 19.923 1.00 11.93 1111 HIS A C 1
ATOM 871 O O . HIS A 1 114 ? 8.560 15.512 19.864 1.00 12.80 1111 HIS A O 1
ATO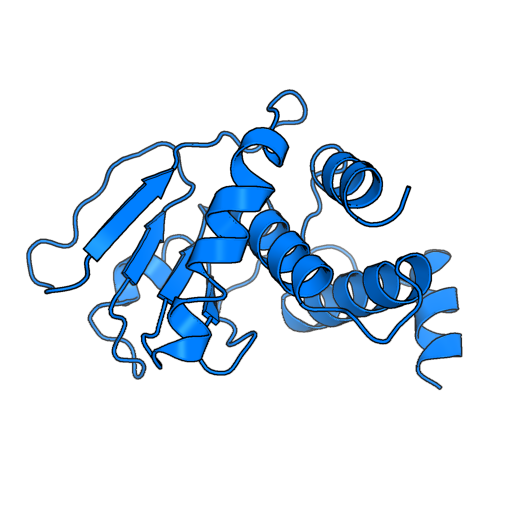M 878 N N . SER A 1 115 ? 7.131 13.907 19.160 1.00 13.40 1112 SER A N 1
ATOM 879 C CA . SER A 1 115 ? 6.340 14.779 18.306 1.00 14.44 1112 SER A CA 1
ATOM 880 C C . SER A 1 115 ? 4.865 14.512 18.601 1.00 15.48 1112 SER A C 1
ATOM 881 O O . SER A 1 115 ? 4.536 14.112 19.708 1.00 16.65 1112 SER A O 1
ATOM 884 N N . ALA A 1 116 ? 4.004 14.721 17.617 1.00 16.37 1113 ALA A N 1
ATOM 885 C CA . ALA A 1 116 ? 2.583 14.404 17.811 1.00 17.29 1113 ALA A CA 1
ATOM 886 C C . ALA A 1 116 ? 2.363 12.903 17.637 1.00 17.43 1113 ALA A C 1
ATOM 887 O O . ALA A 1 116 ? 1.832 12.227 18.530 1.00 17.63 1113 ALA A O 1
ATOM 889 N N . ALA A 1 117 ? 2.778 12.383 16.484 1.00 16.78 1114 ALA A N 1
ATOM 890 C CA . ALA A 1 117 ? 2.620 10.971 16.175 1.00 16.95 1114 ALA A CA 1
ATOM 891 C C . ALA A 1 117 ? 3.785 10.090 16.616 1.00 16.02 1114 ALA A C 1
ATOM 892 O O . ALA A 1 117 ? 3.663 8.862 16.613 1.00 16.87 1114 ALA A O 1
ATOM 894 N N . GLY A 1 118 ? 4.918 10.695 16.971 1.00 15.16 1115 GLY A N 1
ATOM 895 C CA . GLY A 1 118 ? 6.106 9.918 17.296 1.00 14.90 1115 GLY A CA 1
ATOM 896 C C . GLY A 1 118 ? 6.717 9.197 16.100 1.00 13.89 1115 GLY A C 1
ATOM 897 O O . GLY A 1 118 ? 7.319 8.128 16.245 1.00 14.66 1115 GLY A O 1
ATOM 898 N N . VAL A 1 119 ? 6.560 9.793 14.919 1.00 14.05 1116 VAL A N 1
ATOM 899 C CA . VAL A 1 119 ? 6.996 9.176 13.670 1.00 14.16 1116 VAL A CA 1
ATOM 900 C C . VAL A 1 119 ? 8.018 10.032 12.913 1.00 13.47 1116 VAL A C 1
ATOM 901 O O . VAL A 1 119 ? 9.107 9.550 12.555 1.00 13.92 1116 VAL A O 1
ATOM 905 N N . ASN A 1 120 ? 7.660 11.289 12.656 1.00 13.24 1117 ASN A N 1
ATOM 906 C CA . ASN A 1 120 ? 8.381 12.093 11.674 1.00 12.59 1117 ASN A CA 1
ATOM 907 C C . ASN A 1 120 ? 9.349 13.081 12.278 1.00 12.84 1117 ASN A C 1
ATOM 908 O O . ASN A 1 120 ? 10.562 12.911 12.112 1.00 13.12 1117 ASN A O 1
ATOM 913 N N . ARG A 1 121 ? 8.889 14.107 12.980 1.00 12.34 1118 ARG A N 1
ATOM 914 C CA . ARG A 1 121 ? 9.831 15.103 13.527 1.00 11.82 1118 ARG A CA 1
ATOM 915 C C . ARG A 1 121 ? 10.729 14.424 14.542 1.00 11.50 1118 ARG A C 1
ATOM 916 O O . ARG A 1 121 ? 11.985 14.620 14.525 1.00 12.70 1118 ARG A O 1
ATOM 924 N N . SER A 1 122 ? 10.156 13.633 15.434 1.00 11.45 1119 SER A N 1
ATOM 925 C CA . SER A 1 122 ? 10.934 12.938 16.469 1.00 11.91 1119 SER A CA 1
ATOM 926 C C . SER A 1 122 ? 11.746 11.812 15.867 1.00 11.82 1119 SER A C 1
ATOM 927 O O . SER A 1 122 ? 12.937 11.641 16.210 1.00 12.43 1119 SER A O 1
ATOM 930 N N . GLY A 1 123 ? 11.152 11.004 14.989 1.00 11.82 1120 GLY A N 1
ATOM 931 C CA . GLY A 1 123 ? 11.886 9.920 14.345 1.00 11.99 1120 GLY A CA 1
ATOM 932 C C . GLY A 1 123 ? 13.092 10.479 13.621 1.00 11.38 1120 GLY A C 1
ATOM 933 O O . GLY A 1 123 ? 14.188 9.884 13.680 1.00 12.31 1120 GLY A O 1
ATOM 934 N N . ALA A 1 124 ? 12.954 11.606 12.950 1.00 11.12 1121 ALA A N 1
ATOM 935 C CA . ALA A 1 124 ? 14.095 12.179 12.199 1.00 11.08 1121 ALA A CA 1
ATOM 936 C C . ALA A 1 124 ? 15.212 12.605 13.140 1.00 11.54 1121 ALA A C 1
ATOM 937 O O . ALA A 1 124 ? 16.399 12.400 12.813 1.00 12.42 1121 ALA A O 1
ATOM 939 N N . MET A 1 125 ? 14.917 13.200 14.285 1.00 11.24 1122 MET A N 1
ATOM 940 C CA . MET A 1 125 ? 15.965 13.604 15.234 1.00 11.44 1122 MET A CA 1
ATOM 941 C C . MET A 1 125 ? 16.610 12.395 15.832 1.00 11.75 1122 MET A C 1
ATOM 942 O O .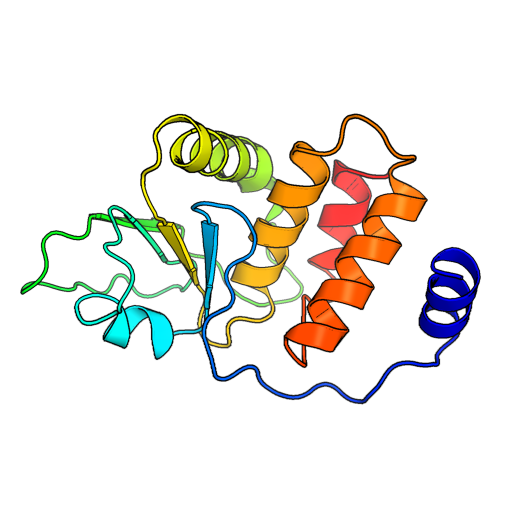 MET A 1 125 ? 17.847 12.420 16.058 1.00 13.24 1122 MET A O 1
ATOM 947 N N . ILE A 1 126 ? 15.878 11.314 16.068 1.00 11.60 1123 ILE A N 1
ATOM 948 C CA . ILE A 1 126 ? 16.482 10.081 16.570 1.00 11.88 1123 ILE A CA 1
ATOM 949 C C . ILE A 1 126 ? 17.366 9.450 15.505 1.00 11.83 1123 ILE A C 1
ATOM 950 O O . ILE A 1 126 ? 18.488 8.978 15.797 1.00 12.75 1123 ILE A O 1
ATOM 955 N N . LEU A 1 127 ? 16.929 9.438 14.254 1.00 11.85 1124 LEU A N 1
ATOM 956 C CA . LEU A 1 127 ? 17.764 8.899 13.172 1.00 12.19 1124 LEU A CA 1
ATOM 957 C C . LEU A 1 127 ? 19.036 9.725 13.049 1.00 12.01 1124 LEU A C 1
ATOM 958 O O . LEU A 1 127 ? 20.155 9.163 12.895 1.00 13.29 1124 LEU A O 1
ATOM 963 N N . ALA A 1 128 ? 18.926 11.044 13.103 1.00 12.04 1125 ALA A N 1
ATOM 964 C CA . ALA A 1 128 ? 20.114 11.918 13.069 1.00 12.17 1125 ALA A CA 1
ATOM 965 C C . ALA A 1 128 ? 21.047 11.590 14.229 1.00 12.85 1125 ALA A C 1
ATOM 966 O O . ALA A 1 128 ? 22.278 11.475 14.042 1.00 14.23 1125 ALA A O 1
ATOM 968 N N . TYR A 1 129 ? 20.511 11.391 15.416 1.00 12.97 1126 TYR A N 1
ATOM 969 C CA . TYR A 1 129 ? 21.338 11.075 16.584 1.00 13.85 1126 TYR A CA 1
ATOM 970 C C . TYR A 1 129 ? 22.086 9.791 16.323 1.00 14.71 1126 TYR A C 1
ATOM 971 O O . TYR A 1 129 ? 23.318 9.728 16.511 1.00 16.15 1126 TYR A O 1
ATOM 980 N N . LEU A 1 130 ? 21.388 8.746 15.890 1.00 14.44 1127 LEU A N 1
ATOM 981 C CA . LEU A 1 130 ? 22.063 7.468 15.662 1.00 15.89 1127 LEU A CA 1
ATOM 982 C C . LEU A 1 130 ? 23.111 7.561 14.560 1.00 14.84 1127 LEU A C 1
ATOM 983 O O . LEU A 1 130 ? 24.214 6.999 14.710 1.00 16.30 1127 LEU A O 1
ATOM 988 N N . MET A 1 131 ? 22.831 8.288 13.484 1.00 14.87 1128 MET A N 1
ATOM 989 C CA . MET A 1 131 ? 23.828 8.464 12.435 1.00 15.33 1128 MET A CA 1
ATOM 990 C C . MET A 1 131 ? 25.027 9.207 13.017 1.00 15.53 1128 MET A C 1
ATOM 991 O O . MET A 1 131 ? 26.198 8.886 12.671 1.00 17.14 1128 MET A O 1
ATOM 996 N N . SER A 1 132 ? 24.796 10.180 13.884 1.00 16.25 1129 SER A N 1
ATOM 997 C CA . SER A 1 132 ? 25.874 11.029 14.410 1.00 18.04 1129 SER A CA 1
ATOM 998 C C . SER A 1 132 ? 26.783 10.204 15.299 1.00 19.20 1129 SER A C 1
ATOM 999 O O . SER A 1 132 ? 27.987 10.494 15.396 1.00 21.59 1129 SER A O 1
ATOM 1002 N N . LYS A 1 133 ? 26.229 9.181 15.942 1.00 20.20 1130 LYS A N 1
ATOM 1003 C CA . LYS A 1 133 ? 26.978 8.364 16.895 1.00 22.76 1130 LYS A CA 1
ATOM 1004 C C . LYS A 1 133 ? 27.735 7.264 16.173 1.00 22.13 1130 LYS A C 1
ATOM 1005 O O . LYS A 1 133 ? 28.651 6.665 16.747 1.00 22.88 1130 LYS A O 1
ATOM 1011 N N . ASN A 1 134 ? 27.379 6.998 14.920 1.00 21.56 1131 ASN A N 1
ATOM 1012 C CA . ASN A 1 134 ? 28.062 5.957 14.152 1.00 21.38 1131 ASN A CA 1
ATOM 1013 C C . ASN A 1 134 ? 29.427 6.410 13.661 1.00 20.85 1131 ASN A C 1
ATOM 1014 O O . ASN A 1 134 ? 29.512 7.325 12.842 1.00 21.40 1131 ASN A O 1
ATOM 1019 N N . LYS A 1 135 ? 30.484 5.754 14.159 1.00 20.37 1132 LYS A N 1
ATOM 1020 C CA . LYS A 1 135 ? 31.873 6.003 13.735 1.00 20.99 1132 LYS A CA 1
ATOM 1021 C C . LYS A 1 135 ? 32.470 4.767 13.052 1.00 20.29 1132 LYS A C 1
ATOM 1022 O O . LYS A 1 135 ? 33.600 4.807 12.531 1.00 22.30 1132 LYS A O 1
ATOM 1028 N N . GLU A 1 136 ? 31.713 3.670 13.068 1.00 21.01 1133 GLU A N 1
ATOM 1029 C CA . GLU A 1 136 ? 32.227 2.344 12.714 1.00 21.55 1133 GLU A CA 1
ATOM 1030 C C . GLU A 1 136 ? 31.814 1.881 11.319 1.00 21.18 1133 GLU A C 1
ATOM 1031 O O . GLU A 1 136 ? 32.641 1.338 10.570 1.00 22.64 1133 GLU A O 1
ATOM 1037 N N . SER A 1 137 ? 30.537 2.075 10.986 1.00 20.85 1134 SER A N 1
ATOM 1038 C CA . SER A 1 137 ? 29.943 1.431 9.817 1.00 21.39 1134 SER A CA 1
ATOM 1039 C C . SER A 1 137 ? 29.787 2.371 8.627 1.00 20.53 1134 SER A C 1
ATOM 1040 O O . SER A 1 137 ? 29.643 3.576 8.810 1.00 20.50 1134 SER A O 1
ATOM 1043 N N . LEU A 1 138 ? 29.814 1.826 7.412 1.00 20.77 1135 LEU A N 1
ATOM 1044 C CA . LEU A 1 138 ? 29.584 2.638 6.214 1.00 20.53 1135 LEU A CA 1
ATOM 1045 C C . LEU A 1 138 ? 28.234 3.331 6.363 1.00 18.80 1135 LEU A C 1
ATOM 1046 O O . LEU A 1 138 ? 27.245 2.658 6.610 1.00 18.79 1135 LEU A O 1
ATOM 1051 N N . PRO A 1 139 ? 28.205 4.660 6.233 1.00 17.99 1136 PRO A N 1
ATOM 1052 C CA . PRO A 1 139 ? 26.963 5.409 6.468 1.00 17.65 1136 PRO A CA 1
ATOM 1053 C C . PRO A 1 139 ? 25.777 4.871 5.677 1.00 17.43 1136 PRO A C 1
ATOM 1054 O O . PRO A 1 139 ? 24.676 4.794 6.234 1.00 17.20 1136 PRO A O 1
ATOM 1058 N N . MET A 1 140 ? 25.964 4.503 4.413 1.00 17.90 1137 MET A N 1
ATOM 1059 C CA . MET A 1 140 ? 24.809 4.032 3.613 1.00 19.83 1137 MET A CA 1
ATOM 1060 C C . MET A 1 140 ? 24.192 2.783 4.245 1.00 18.70 1137 MET A C 1
ATOM 1061 O O . MET A 1 140 ? 22.962 2.652 4.356 1.00 18.80 1137 MET A O 1
ATOM 1066 N N . LEU A 1 141 ? 25.037 1.857 4.686 1.00 19.23 1138 LEU A N 1
ATOM 1067 C CA . LEU A 1 141 ? 24.575 0.610 5.278 1.00 19.86 1138 LEU A CA 1
ATOM 1068 C C . LEU A 1 141 ? 23.963 0.875 6.640 1.00 18.00 1138 LEU A C 1
ATOM 1069 O O . LEU A 1 141 ? 22.923 0.316 6.982 1.00 18.87 1138 LEU A O 1
ATOM 1074 N N . TYR A 1 142 ? 24.602 1.735 7.432 1.00 17.45 1139 TYR A N 1
ATOM 1075 C CA . TYR A 1 142 ? 24.096 2.031 8.770 1.00 17.16 1139 TYR A CA 1
ATOM 1076 C C . TYR A 1 142 ? 22.729 2.725 8.683 1.00 16.16 1139 TYR A C 1
ATOM 1077 O O . TYR A 1 142 ? 21.816 2.433 9.483 1.00 17.41 1139 TYR A O 1
ATOM 1086 N N . PHE A 1 143 ? 22.583 3.646 7.737 1.00 15.12 1140 PHE A N 1
ATOM 1087 C CA . PHE A 1 143 ? 21.316 4.355 7.511 1.00 13.71 1140 PHE A CA 1
ATOM 1088 C C . PHE A 1 143 ? 20.213 3.358 7.200 1.00 13.51 1140 PHE A C 1
ATOM 1089 O O . PHE A 1 143 ? 19.125 3.416 7.789 1.00 14.09 1140 PHE A O 1
ATOM 1097 N N . LEU A 1 144 ? 20.451 2.436 6.279 1.00 13.80 1141 LEU A N 1
ATOM 1098 C CA . LEU A 1 144 ? 19.422 1.449 5.940 1.00 14.71 1141 LEU A CA 1
ATOM 1099 C C . LEU A 1 144 ? 19.090 0.554 7.131 1.00 15.68 1141 LEU A C 1
ATOM 1100 O O . LEU A 1 144 ? 17.926 0.233 7.387 1.00 16.70 1141 LEU A O 1
ATOM 1105 N N . TYR A 1 145 ? 20.119 0.141 7.871 1.00 16.82 1142 TYR A N 1
ATOM 1106 C CA . TYR A 1 145 ? 19.924 -0.708 9.033 1.00 18.61 1142 TYR A CA 1
ATOM 1107 C C . TYR A 1 145 ? 19.088 -0.011 10.102 1.00 18.24 1142 TYR A C 1
ATOM 1108 O O . TYR A 1 145 ? 18.099 -0.594 10.595 1.00 19.04 1142 TYR A O 1
ATOM 1117 N N . VAL A 1 146 ? 19.474 1.204 10.472 1.00 17.65 1143 VAL A N 1
ATOM 1118 C CA . VAL A 1 146 ? 18.756 1.932 11.523 1.00 17.14 1143 VAL A CA 1
ATOM 1119 C C . VAL A 1 146 ? 17.327 2.216 11.051 1.00 15.15 1143 VAL A C 1
ATOM 1120 O O . VAL A 1 146 ? 16.380 2.042 11.824 1.00 15.53 1143 VAL A O 1
ATOM 1124 N N . TYR A 1 147 ? 17.185 2.656 9.796 1.00 14.00 1144 TYR A N 1
ATOM 1125 C CA . TYR A 1 147 ? 15.871 2.990 9.271 1.00 13.74 1144 TYR A CA 1
ATOM 1126 C C . TYR A 1 147 ? 14.945 1.790 9.412 1.00 13.79 1144 TYR A C 1
ATOM 1127 O O . TYR A 1 147 ? 13.857 1.878 10.008 1.00 14.34 1144 TYR A O 1
ATOM 1136 N N . HIS A 1 148 ? 15.340 0.671 8.824 1.00 14.69 1145 HIS A N 1
ATOM 1137 C CA . HIS A 1 148 ? 14.439 -0.485 8.772 1.00 16.21 1145 HIS A CA 1
ATOM 1138 C C . HIS A 1 148 ? 14.230 -1.155 10.117 1.00 17.03 1145 HIS A C 1
ATOM 1139 O O . HIS A 1 148 ? 13.114 -1.596 10.417 1.00 18.52 1145 HIS A O 1
ATOM 1146 N N . SER A 1 149 ? 15.269 -1.220 10.941 1.00 17.75 1146 SER A N 1
ATOM 1147 C CA . SER A 1 149 ? 15.132 -1.851 12.246 1.00 18.58 1146 SER A CA 1
ATOM 1148 C C . SER A 1 149 ? 14.224 -1.016 13.157 1.00 17.62 1146 SER A C 1
ATOM 1149 O O . SER A 1 149 ? 13.400 -1.583 13.884 1.00 18.70 1146 SER A O 1
ATOM 1152 N N . MET A 1 150 ? 14.351 0.311 13.104 1.00 16.66 1147 MET A N 1
ATOM 1153 C CA . MET A 1 150 ? 13.469 1.186 13.884 1.00 16.08 1147 MET A CA 1
ATOM 1154 C C . MET A 1 150 ? 12.029 1.120 13.385 1.00 16.41 1147 MET A C 1
ATOM 1155 O O . MET A 1 150 ? 11.078 1.118 14.172 1.00 17.64 1147 MET A O 1
ATOM 1160 N N . ARG A 1 151 ? 11.863 1.082 12.074 1.00 16.68 1148 ARG A N 1
ATOM 1161 C CA . ARG A 1 151 ? 10.523 1.031 11.499 1.00 17.53 1148 ARG A CA 1
ATOM 1162 C C . ARG A 1 151 ? 9.817 -0.274 11.854 1.00 18.40 1148 ARG A C 1
ATOM 1163 O O . ARG A 1 151 ? 8.603 -0.291 12.147 1.00 19.26 1148 ARG A O 1
ATOM 1171 N N . ASP A 1 152 ? 10.565 -1.377 11.829 1.00 20.64 1149 ASP A N 1
ATOM 1172 C CA . ASP A 1 152 ? 10.003 -2.677 12.192 1.00 23.37 1149 ASP A CA 1
ATOM 1173 C C . ASP A 1 152 ? 9.552 -2.697 13.654 1.00 24.16 1149 ASP A C 1
ATOM 1174 O O . ASP A 1 152 ? 8.533 -3.300 14.000 1.00 24.97 1149 ASP A O 1
ATOM 1179 N N . LEU A 1 153 ? 10.318 -2.014 14.500 1.00 23.53 1150 LEU A N 1
ATOM 1180 C CA . LEU A 1 153 ? 10.049 -1.943 15.934 1.00 24.05 1150 LEU A CA 1
ATOM 1181 C C . LEU A 1 153 ? 8.884 -1.018 16.269 1.00 23.69 1150 LEU A C 1
ATOM 1182 O O . LEU A 1 153 ? 8.024 -1.367 17.097 1.00 24.94 1150 LEU A O 1
ATOM 1187 N N . ARG A 1 154 ? 8.844 0.146 15.629 1.00 21.55 1151 ARG A N 1
ATOM 1188 C CA . ARG A 1 154 ? 7.869 1.193 15.929 1.00 20.98 1151 ARG A CA 1
ATOM 1189 C C . ARG A 1 154 ? 6.575 1.066 15.132 1.00 20.63 1151 ARG A C 1
ATOM 1190 O O . ARG A 1 154 ? 5.533 1.491 15.625 1.00 22.41 1151 ARG A O 1
ATOM 1198 N N . GLY A 1 155 ? 6.648 0.516 13.924 1.00 19.38 1152 GLY A N 1
ATOM 1199 C CA . GLY A 1 155 ? 5.479 0.429 13.031 1.00 19.57 1152 GLY A CA 1
ATOM 1200 C C . GLY A 1 155 ? 5.498 1.486 11.935 1.00 18.31 1152 GLY A C 1
ATOM 1201 O O . GLY A 1 155 ? 5.059 1.234 10.807 1.00 19.75 1152 GLY A O 1
ATOM 1202 N N . ALA A 1 156 ? 6.002 2.667 12.280 1.00 18.39 1153 ALA A N 1
ATOM 1203 C CA . ALA A 1 156 ? 6.195 3.756 11.334 1.00 17.22 1153 ALA A CA 1
ATOM 1204 C C . ALA A 1 156 ? 7.353 4.613 11.840 1.00 16.22 1153 ALA A C 1
ATOM 1205 O O . ALA A 1 156 ? 7.494 4.820 13.042 1.00 17.23 1153 ALA A O 1
ATOM 1207 N N . PHE A 1 157 ? 8.178 5.104 10.921 1.00 15.01 1154 PHE A N 1
ATOM 1208 C CA . PHE A 1 157 ? 9.435 5.761 11.289 1.00 13.87 1154 PHE A CA 1
ATOM 1209 C C . PHE A 1 157 ? 9.854 6.618 10.107 1.00 13.36 1154 PHE A C 1
ATOM 1210 O O . PHE A 1 157 ? 10.002 6.113 8.997 1.00 14.14 1154 PHE A O 1
ATOM 1218 N N . VAL A 1 158 ? 10.039 7.909 10.358 1.00 13.22 1155 VAL A N 1
ATOM 1219 C CA . VAL A 1 158 ? 10.333 8.875 9.307 1.00 13.67 1155 VAL A CA 1
ATOM 1220 C C . VAL A 1 158 ? 9.734 8.571 7.940 1.00 14.04 1155 VAL A C 1
ATOM 1221 O O . VAL A 1 158 ? 10.446 8.458 6.946 1.00 14.77 1155 VAL A O 1
ATOM 1225 N N . GLU A 1 159 ? 8.412 8.444 7.902 1.00 14.46 1156 GLU A N 1
ATOM 1226 C CA . GLU A 1 159 ? 7.692 8.304 6.643 1.00 15.42 1156 GLU A CA 1
ATOM 1227 C C . GLU A 1 159 ? 7.804 9.525 5.733 1.00 15.40 1156 GLU A C 1
ATOM 1228 O O . GLU A 1 159 ? 7.679 9.413 4.516 1.00 17.35 1156 GLU A O 1
ATOM 1234 N N . ASN A 1 160 ? 8.046 10.686 6.332 1.00 15.50 1157 ASN A N 1
ATOM 1235 C CA . ASN A 1 160 ? 8.144 11.946 5.589 1.00 15.38 1157 ASN A CA 1
ATOM 1236 C C . ASN A 1 160 ? 9.379 11.894 4.674 1.00 15.20 1157 ASN A C 1
ATOM 1237 O O . ASN A 1 160 ? 10.500 11.840 5.169 1.00 15.75 1157 ASN A O 1
ATOM 1242 N N . PRO A 1 161 ? 9.185 11.852 3.349 1.00 16.48 1158 PRO A N 1
ATOM 1243 C CA . PRO A 1 161 ? 10.350 11.688 2.468 1.00 17.26 1158 PRO A CA 1
ATOM 1244 C C . PRO A 1 161 ? 11.292 12.887 2.459 1.00 16.34 1158 PRO A C 1
ATOM 1245 O O . PRO A 1 161 ? 12.476 12.711 2.157 1.00 16.53 1158 PRO A O 1
ATOM 1249 N N . SER A 1 162 ? 10.799 14.088 2.764 1.00 15.77 1159 SER A N 1
ATOM 1250 C CA A SER A 1 162 ? 11.662 15.274 2.850 0.50 15.49 1159 SER A CA 1
ATOM 1251 C CA B SER A 1 162 ? 11.675 15.252 2.822 0.50 15.30 1159 SER A CA 1
ATOM 1252 C C . SER A 1 162 ? 12.608 15.170 4.038 1.00 14.66 1159 SER A C 1
ATOM 1253 O O . SER A 1 162 ? 13.788 15.554 3.963 1.00 14.86 1159 SER A O 1
ATOM 1258 N N . PHE A 1 163 ? 12.117 14.651 5.150 1.00 14.35 1160 PHE A N 1
ATOM 1259 C CA . PHE A 1 163 ? 12.967 14.476 6.326 1.00 13.11 1160 PHE A CA 1
ATOM 1260 C C . PHE A 1 163 ? 14.016 13.402 6.032 1.00 12.99 1160 PHE A C 1
ATOM 1261 O O . PHE A 1 163 ? 15.194 13.562 6.378 1.00 13.24 1160 PHE A O 1
ATOM 1269 N N . LYS A 1 164 ? 13.616 12.306 5.389 1.00 12.88 1161 LYS A N 1
ATOM 1270 C CA . LYS A 1 164 ? 14.591 11.267 5.002 1.00 13.43 1161 LYS A CA 1
ATOM 1271 C C . LYS A 1 164 ? 15.644 11.847 4.082 1.00 12.49 1161 LYS A C 1
ATOM 1272 O O . LYS A 1 164 ? 16.840 11.547 4.243 1.00 12.93 1161 LYS A O 1
ATOM 1278 N N . ARG A 1 165 ? 15.228 12.667 3.131 1.00 12.06 1162 ARG A N 1
ATOM 1279 C CA . ARG A 1 165 ? 16.176 13.289 2.188 1.00 12.25 1162 ARG A CA 1
ATOM 1280 C C . ARG A 1 165 ? 17.216 14.101 2.959 1.00 11.93 1162 ARG A C 1
ATOM 1281 O O . ARG A 1 165 ? 18.417 14.040 2.656 1.00 12.93 1162 ARG A O 1
ATOM 1289 N N . GLN A 1 166 ? 16.770 14.861 3.951 1.00 12.32 1163 GLN A N 1
ATOM 1290 C CA . GLN A 1 166 ? 17.668 15.710 4.753 1.00 12.31 1163 GLN A CA 1
ATOM 1291 C C . GLN A 1 166 ? 18.657 14.885 5.565 1.00 12.52 1163 GLN A C 1
ATOM 1292 O O . GLN A 1 166 ? 19.836 15.263 5.690 1.00 13.84 1163 GLN A O 1
ATOM 1298 N N . ILE A 1 167 ? 18.229 13.758 6.111 1.00 12.06 1164 ILE A N 1
ATOM 1299 C CA . ILE A 1 167 ? 19.122 12.845 6.808 1.00 12.76 1164 ILE A CA 1
ATOM 1300 C C . ILE A 1 167 ? 20.155 12.293 5.828 1.00 13.08 1164 ILE A C 1
ATOM 1301 O O . ILE A 1 167 ? 21.360 12.235 6.152 1.00 13.75 1164 ILE A O 1
ATOM 1306 N N . ILE A 1 168 ? 19.716 11.869 4.651 1.00 12.68 1165 ILE A N 1
ATOM 1307 C CA . ILE A 1 168 ? 20.642 11.315 3.662 1.00 13.20 1165 ILE A CA 1
ATOM 1308 C C . ILE A 1 168 ? 21.676 12.353 3.253 1.00 13.49 1165 ILE A C 1
ATOM 1309 O O . ILE A 1 168 ? 22.887 12.043 3.126 1.00 14.94 1165 ILE A O 1
ATOM 1314 N N . GLU A 1 169 ? 21.242 13.581 3.006 1.00 14.05 1166 GLU A N 1
ATOM 1315 C CA . GLU A 1 169 ? 22.167 14.666 2.625 1.00 15.72 1166 GLU A CA 1
ATOM 1316 C C . GLU A 1 169 ? 23.228 14.922 3.701 1.00 16.32 1166 GLU A C 1
ATOM 1317 O O . GLU A 1 169 ? 24.429 15.048 3.403 1.00 18.77 1166 GLU A O 1
ATOM 1323 N N . LYS A 1 170 ? 22.798 14.994 4.961 1.00 16.60 1167 LYS A N 1
ATOM 1324 C CA . LYS A 1 170 ? 23.703 15.331 6.059 1.00 16.87 1167 LYS A CA 1
ATOM 1325 C C . LYS A 1 170 ? 24.689 14.210 6.403 1.00 16.31 1167 LYS A C 1
ATOM 1326 O O . LYS A 1 170 ? 25.896 14.451 6.572 1.00 17.98 1167 LYS A O 1
ATOM 1332 N N . TYR A 1 171 ? 24.192 12.983 6.495 1.00 15.80 1168 TYR A N 1
ATOM 1333 C CA . TYR A 1 171 ? 24.966 11.898 7.090 1.00 16.26 1168 TYR A CA 1
ATOM 1334 C C . TYR A 1 171 ? 25.478 10.857 6.103 1.00 16.33 1168 TYR A C 1
ATOM 1335 O O . TYR A 1 171 ? 26.368 10.078 6.467 1.00 18.30 1168 TYR A O 1
ATOM 1344 N N . VAL A 1 172 ? 24.945 10.833 4.884 1.00 16.94 1169 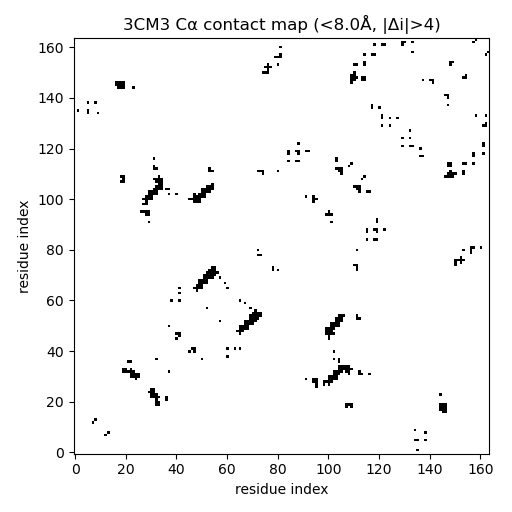VAL A N 1
ATOM 1345 C CA . VAL A 1 172 ? 25.348 9.824 3.904 1.00 19.42 1169 VAL A CA 1
ATOM 1346 C C . VAL A 1 172 ? 26.101 10.414 2.709 1.00 22.34 1169 VAL A C 1
ATOM 1347 O O . VAL A 1 172 ? 27.180 9.937 2.362 1.00 23.60 1169 VAL A O 1
ATOM 1351 N N A ILE A 1 173 ? 25.536 11.445 2.090 0.50 25.94 1170 ILE A N 1
ATOM 1352 N N B ILE A 1 173 ? 25.537 11.439 2.079 0.50 25.94 1170 ILE A N 1
ATOM 1353 C CA A ILE A 1 173 ? 26.162 12.092 0.940 0.50 32.66 1170 ILE A CA 1
ATOM 1354 C CA B ILE A 1 173 ? 26.180 12.076 0.932 0.50 32.66 1170 ILE A CA 1
ATOM 1355 C C A ILE A 1 173 ? 27.315 12.971 1.403 0.50 36.82 1170 ILE A C 1
ATOM 1356 C C B ILE A 1 173 ? 27.270 13.027 1.419 0.50 36.81 1170 ILE A C 1
ATOM 1357 O O A ILE A 1 173 ? 27.122 13.890 2.196 0.50 40.85 1170 ILE A O 1
ATOM 1358 O O B ILE A 1 173 ? 27.016 13.900 2.250 0.50 40.85 1170 ILE A O 1
#

Organism: Vaccinia virus (strain Western Reserve) (NCBI:txid10254)

B-factor: mean 26.35, std 13.02, range [11.08, 113.76]

Radius of gyration: 15.3 Å; Cα contacts (8 Å, |Δi|>4): 274; chains: 1; bounding box: 32×37×41 Å

Nearest PDB structures (foldseek):
  2rf6-assembly1_A  TM=1.005E+00  e=4.221E-32  Orthopoxvirus vaccinia
  2q05-assembly1_A  TM=9.987E-01  e=4.430E-31  Vaccinia virus WR
  8gz4-assembly1_A-2  TM=9.964E-01  e=1.078E-30  Monkeypox virus
  2q05-assembly1_D  TM=9.865E-01  e=5.711E-31  Vaccinia virus WR
  2p4d-assembly1_A  TM=9.979E-01  e=4.362E-30  Variola virus

Secondary structure (DSSP, 8-state):
-HHHHHHHHHTT--PPP----S-EE-SSSEEEE-HHHHHTGGGSSS--SEEEE-SSS----TTS--EEEE-----SSS---GGGHHHHHHHHHHHHHHT--EEEE-SSSSSHHHHHHHHHHHHH--SS-HHHHHHHHHHHHHHHHS-----HHHHHHHHHHHT-